Protein AF-A0A0C3CBA6-F1 (afdb_monomer)

Sequence (87 aa):
GAAYDSGERHPPPKCHPDTRTGILSRITQFISNPQKHRICLLSGMAGSGKSSIAYTIAERCKEQQRLAASFFFSRGKAGRSNADRLI

Foldseek 3Di:
DDFLPDPVQVVRQADDPPPPVVVLVVVLVQVVDPPHDPDDDDDDDPPPSPSNSVSNNLVVCVVVVNHPTDDDDDPDDPPRPDPVPPD

InterPro domains:
  IPR027417 P-loop containing nucleoside triphosphate hydrolase [G3DSA:3.40.50.300] (6-86)
  IPR027417 P-loop containing nucleoside triphosphate hydrolase [SSF52540] (11-73)
  IPR056884 Nephrocystin 3-like, N-terminal [PF24883] (26-86)

pLDDT: mean 78.33, std 14.66, range [47.5, 94.88]

Solvent-accessible surface area (backbone atoms only — not comparable to full-atom values): 5842 Å² total; per-residue (Å²): 101,42,47,73,89,37,77,93,42,71,80,62,60,54,59,59,88,92,50,68,54,71,61,54,49,54,51,51,53,49,74,69,36,90,90,52,77,97,73,85,88,87,83,78,63,87,89,71,47,65,67,13,52,56,40,44,50,52,50,53,30,48,76,68,75,68,53,90,79,59,73,47,78,70,96,87,56,90,94,62,88,58,77,89,67,74,124

Secondary structure (DSSP, 8-state):
-B-TT-GGGSSP--PPTTSSHHHHHHHHHHHT-TTS-S-------TTSSHHHHHHHHHHHHHHTT--S---B--TTSTT-S-GGG--

Structure (mmCIF, N/CA/C/O backbone):
data_AF-A0A0C3CBA6-F1
#
_entry.id   AF-A0A0C3CBA6-F1
#
loop_
_atom_site.group_PDB
_atom_site.id
_atom_site.type_symbol
_atom_site.label_atom_id
_atom_site.label_alt_id
_atom_site.label_comp_id
_atom_site.label_asym_id
_atom_site.label_entity_id
_atom_site.label_seq_id
_atom_site.pdbx_PDB_ins_code
_atom_site.Cartn_x
_atom_site.Cartn_y
_atom_site.Cartn_z
_atom_site.occupancy
_atom_site.B_iso_or_equiv
_atom_site.auth_seq_id
_atom_site.auth_comp_id
_atom_site.auth_asym_id
_atom_site.auth_atom_id
_atom_site.pdbx_PDB_model_num
ATOM 1 N N . GLY A 1 1 ? -4.595 -13.810 -10.570 1.00 50.38 1 GLY A N 1
ATOM 2 C CA . GLY A 1 1 ? -3.890 -12.676 -9.933 1.00 50.38 1 GLY A CA 1
ATOM 3 C C . GLY A 1 1 ? -2.838 -13.214 -8.984 1.00 50.38 1 GLY A C 1
ATOM 4 O O . GLY A 1 1 ? -2.619 -14.413 -8.984 1.00 50.38 1 GLY A O 1
ATOM 5 N N . ALA A 1 2 ? -2.187 -12.363 -8.200 1.00 57.03 2 ALA A N 1
ATOM 6 C CA . ALA A 1 2 ? -1.474 -12.790 -6.993 1.00 57.03 2 ALA A CA 1
ATOM 7 C C . ALA A 1 2 ? -1.958 -11.939 -5.815 1.00 57.03 2 ALA A C 1
ATOM 9 O O . ALA A 1 2 ? -2.225 -10.742 -6.018 1.00 57.03 2 ALA A O 1
ATOM 10 N N . ALA A 1 3 ? -2.078 -12.560 -4.638 1.00 64.25 3 ALA A N 1
ATOM 11 C CA . ALA A 1 3 ? -2.321 -11.860 -3.381 1.00 64.25 3 ALA A CA 1
ATOM 12 C C . ALA A 1 3 ? -1.234 -10.808 -3.144 1.00 64.25 3 ALA A C 1
ATOM 14 O O . ALA A 1 3 ? -0.140 -10.903 -3.714 1.00 64.25 3 ALA A O 1
ATOM 15 N N . TYR A 1 4 ? -1.540 -9.774 -2.360 1.00 64.06 4 TYR A N 1
ATOM 16 C CA . TYR A 1 4 ? -0.554 -8.735 -2.081 1.00 64.06 4 TYR A CA 1
ATOM 17 C C . TYR A 1 4 ? 0.707 -9.334 -1.441 1.00 64.06 4 TYR A C 1
ATOM 19 O O . TYR A 1 4 ? 1.790 -9.136 -1.976 1.00 64.06 4 TYR A O 1
ATOM 27 N N . ASP A 1 5 ? 0.559 -10.187 -0.433 1.00 63.09 5 ASP A N 1
ATOM 28 C CA . ASP A 1 5 ? 1.622 -10.859 0.323 1.00 63.09 5 ASP A CA 1
ATOM 29 C C . ASP A 1 5 ? 2.189 -12.131 -0.343 1.00 63.09 5 ASP A C 1
ATOM 31 O O . ASP A 1 5 ? 2.886 -12.921 0.290 1.00 63.09 5 ASP A O 1
ATOM 35 N N . SER A 1 6 ? 1.947 -12.332 -1.642 1.00 61.47 6 SER A N 1
ATOM 36 C CA . SER A 1 6 ? 2.520 -13.459 -2.383 1.00 61.47 6 SER A CA 1
ATOM 37 C C . SER A 1 6 ? 4.043 -13.336 -2.535 1.00 61.47 6 SER A C 1
ATOM 39 O O . SER A 1 6 ? 4.555 -1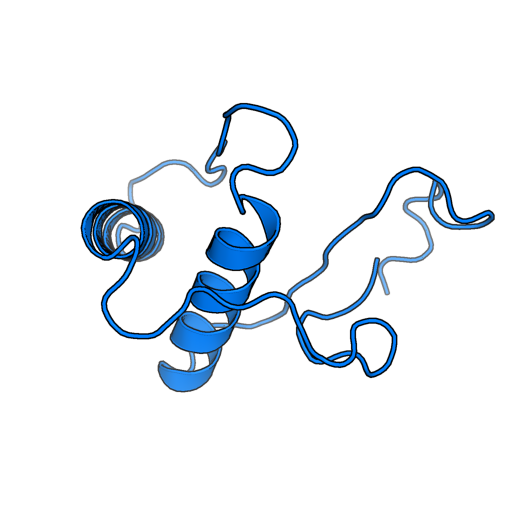2.299 -2.968 1.00 61.47 6 SER A O 1
ATOM 41 N N . GLY A 1 7 ? 4.765 -14.440 -2.305 1.00 61.28 7 GLY A N 1
ATOM 42 C CA . GLY A 1 7 ? 6.213 -14.540 -2.538 1.00 61.28 7 GLY A CA 1
ATOM 43 C C . GLY A 1 7 ? 6.648 -14.246 -3.982 1.00 61.28 7 GLY A C 1
ATOM 44 O O . GLY A 1 7 ? 7.793 -13.869 -4.213 1.00 61.28 7 GLY A O 1
ATOM 45 N N . GLU A 1 8 ? 5.730 -14.302 -4.957 1.00 60.72 8 GLU A N 1
ATOM 46 C CA . GLU A 1 8 ? 5.996 -13.893 -6.345 1.00 60.72 8 GLU A CA 1
ATOM 47 C C . GLU A 1 8 ? 6.364 -12.409 -6.504 1.00 60.72 8 GLU A C 1
ATOM 49 O O . GLU A 1 8 ? 6.788 -11.992 -7.586 1.00 60.72 8 GLU A O 1
ATOM 54 N N . ARG A 1 9 ? 6.126 -11.590 -5.476 1.00 63.41 9 ARG A N 1
ATOM 55 C CA . ARG A 1 9 ? 6.385 -10.149 -5.496 1.00 63.41 9 ARG A CA 1
ATOM 56 C C . ARG A 1 9 ? 7.466 -9.731 -4.524 1.00 63.41 9 ARG A C 1
ATOM 58 O O . ARG A 1 9 ? 7.459 -8.578 -4.141 1.00 63.41 9 ARG A O 1
ATOM 65 N N . HIS A 1 10 ? 8.360 -10.615 -4.098 1.00 61.72 10 HIS A N 1
ATOM 66 C CA . HIS A 1 10 ? 9.357 -10.252 -3.097 1.00 61.72 10 HIS A CA 1
ATOM 67 C C . HIS A 1 10 ? 10.543 -9.447 -3.689 1.00 61.72 10 HIS A C 1
ATOM 69 O O . HIS A 1 10 ? 11.119 -9.893 -4.682 1.00 61.72 10 HIS A O 1
ATOM 75 N N . PRO A 1 11 ? 10.945 -8.307 -3.085 1.00 67.31 11 PRO A N 1
ATOM 76 C CA . PRO A 1 11 ? 10.235 -7.578 -2.034 1.00 67.31 11 PRO A CA 1
ATOM 77 C C . PRO A 1 11 ? 9.022 -6.821 -2.609 1.00 67.31 11 PRO A C 1
ATOM 79 O O . PRO A 1 11 ? 9.118 -6.240 -3.697 1.00 67.31 11 PRO A O 1
ATOM 82 N N . PRO A 1 12 ? 7.871 -6.813 -1.911 1.00 69.94 12 PRO A N 1
ATOM 83 C CA . PRO A 1 12 ? 6.675 -6.178 -2.439 1.00 69.94 12 PRO A CA 1
ATOM 84 C C . PRO A 1 12 ? 6.902 -4.678 -2.624 1.00 69.94 12 PRO A C 1
ATOM 86 O O . PRO A 1 12 ? 7.447 -4.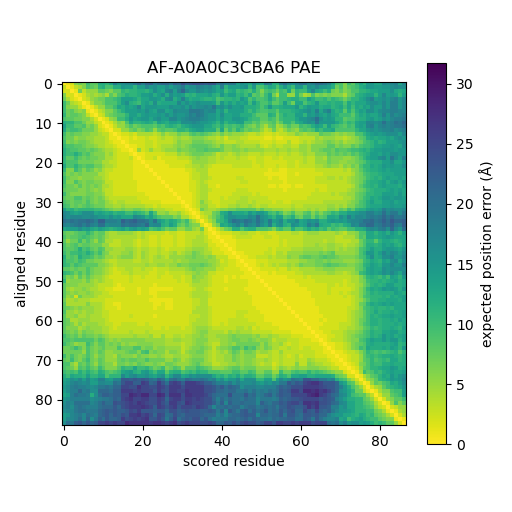028 -1.728 1.00 69.94 12 PRO A O 1
ATOM 89 N N . PRO A 1 13 ? 6.474 -4.095 -3.759 1.00 78.75 13 PRO A N 1
ATOM 90 C CA . PRO A 1 13 ? 6.575 -2.661 -3.949 1.00 78.75 13 PRO A CA 1
ATOM 91 C C . PRO A 1 13 ? 5.664 -1.995 -2.915 1.00 78.75 13 PRO A C 1
ATOM 93 O O . PRO A 1 13 ? 4.447 -2.084 -3.023 1.00 78.75 13 PRO A O 1
ATOM 96 N N . LYS A 1 14 ? 6.241 -1.355 -1.898 1.00 86.50 14 LYS A N 1
ATOM 97 C CA . LYS A 1 14 ? 5.541 -0.597 -0.851 1.00 86.50 14 LYS A CA 1
ATOM 98 C C . LYS A 1 14 ? 5.959 0.867 -0.953 1.00 86.50 14 LYS A C 1
ATOM 100 O O . LYS A 1 14 ? 7.071 1.168 -1.386 1.00 86.50 14 LYS A O 1
ATOM 105 N N . CYS A 1 15 ? 5.069 1.795 -0.611 1.00 90.88 15 CYS A N 1
ATOM 106 C CA . CYS A 1 15 ? 5.481 3.184 -0.433 1.00 90.88 15 CYS A CA 1
ATOM 107 C C . CYS A 1 15 ? 6.537 3.272 0.677 1.00 90.88 15 CYS A C 1
ATOM 109 O O . CYS A 1 15 ? 6.394 2.632 1.720 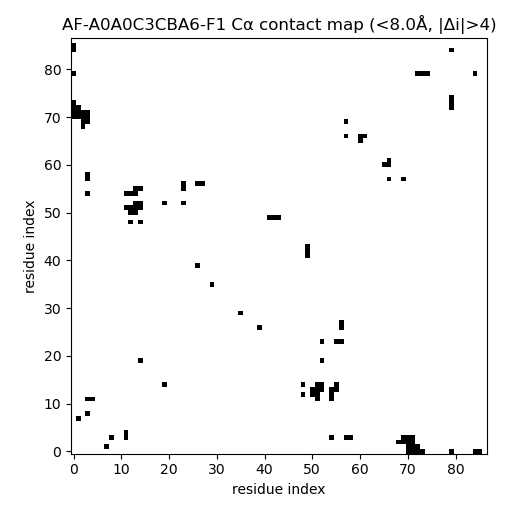1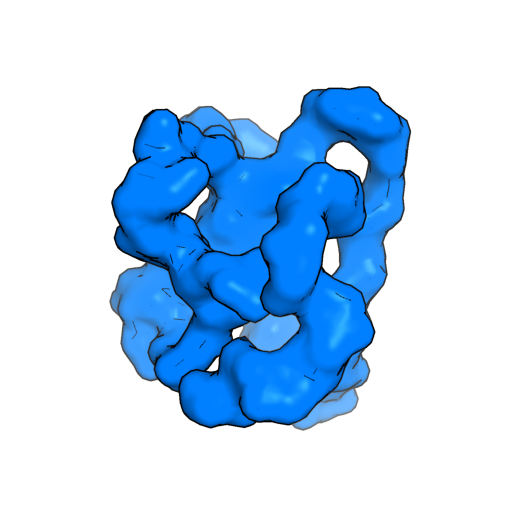.00 90.88 15 CYS A O 1
ATOM 111 N N . HIS A 1 16 ? 7.572 4.088 0.469 1.00 88.50 16 HIS A N 1
ATOM 112 C CA . HIS A 1 16 ? 8.502 4.412 1.546 1.00 88.50 16 HIS A CA 1
ATOM 113 C C . HIS A 1 16 ? 7.750 5.075 2.710 1.00 88.50 16 HIS A C 1
ATOM 115 O O . HIS A 1 16 ? 6.762 5.783 2.450 1.00 88.50 16 HIS A O 1
ATOM 121 N N . PRO A 1 17 ? 8.203 4.870 3.961 1.00 87.81 17 PRO A N 1
ATOM 122 C CA . PRO A 1 17 ? 7.649 5.560 5.122 1.00 87.81 17 PRO A CA 1
ATOM 123 C C . PRO A 1 17 ? 7.518 7.062 4.862 1.00 87.81 17 PRO A C 1
ATOM 125 O O . PRO A 1 17 ? 8.350 7.652 4.175 1.00 87.81 17 PRO A O 1
ATOM 128 N N . ASP A 1 18 ? 6.417 7.646 5.330 1.00 87.38 18 ASP A N 1
ATOM 129 C CA . ASP A 1 18 ? 6.119 9.084 5.246 1.00 87.38 18 ASP A CA 1
ATOM 130 C C . ASP A 1 18 ? 6.035 9.686 3.833 1.00 87.38 1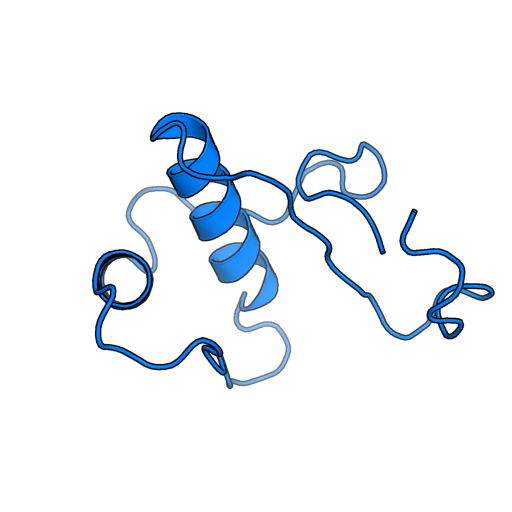8 ASP A C 1
ATOM 132 O O . ASP A 1 18 ? 5.846 10.890 3.658 1.00 87.38 18 ASP A O 1
ATOM 136 N N . THR A 1 19 ? 6.047 8.850 2.792 1.00 91.12 19 THR A N 1
ATOM 137 C CA . THR A 1 19 ? 5.788 9.279 1.415 1.00 91.12 19 THR A CA 1
ATOM 138 C C . THR A 1 19 ? 4.336 9.043 1.022 1.00 91.12 19 THR A C 1
ATOM 140 O O . THR A 1 19 ? 3.655 8.155 1.536 1.00 91.12 19 THR A O 1
ATOM 143 N N . ARG A 1 20 ? 3.833 9.834 0.063 1.00 90.81 20 ARG A N 1
ATOM 144 C CA . ARG A 1 20 ? 2.494 9.642 -0.535 1.00 90.81 20 ARG A CA 1
ATOM 145 C C . ARG A 1 20 ? 1.350 9.622 0.496 1.00 90.81 20 ARG A C 1
ATOM 147 O O . ARG A 1 20 ? 0.260 9.131 0.212 1.00 90.81 20 ARG A O 1
ATOM 154 N N . THR A 1 21 ? 1.565 10.225 1.661 1.00 92.69 21 THR A N 1
ATOM 155 C CA . THR A 1 21 ? 0.625 10.267 2.789 1.00 92.69 21 THR A CA 1
ATOM 156 C C . THR A 1 21 ? -0.731 10.847 2.395 1.00 92.69 21 THR A C 1
ATOM 158 O O . THR A 1 21 ? -1.761 10.260 2.717 1.00 92.69 21 THR A O 1
ATOM 161 N N . GLY A 1 22 ? -0.745 11.930 1.611 1.00 94.75 22 GLY A N 1
ATOM 162 C CA . GLY A 1 22 ? -1.980 12.564 1.142 1.00 94.75 22 GLY A CA 1
ATOM 163 C C . GLY A 1 22 ? -2.866 11.636 0.303 1.00 94.75 22 GLY A C 1
ATOM 164 O O . GLY A 1 22 ? -4.067 11.529 0.554 1.00 94.75 22 GLY A O 1
ATOM 165 N N . ILE A 1 23 ? -2.287 10.908 -0.660 1.00 94.00 23 ILE A N 1
ATOM 166 C CA . ILE A 1 23 ? -3.066 9.988 -1.504 1.00 94.00 23 ILE A CA 1
ATOM 167 C C . ILE A 1 23 ? -3.479 8.729 -0.741 1.00 94.00 23 ILE A C 1
ATOM 169 O O . ILE A 1 23 ? -4.610 8.272 -0.891 1.00 94.00 23 ILE A O 1
ATOM 173 N N . LEU A 1 24 ? -2.609 8.217 0.135 1.00 94.88 24 LEU A N 1
ATOM 174 C CA . LEU A 1 24 ? -2.930 7.081 0.995 1.00 94.88 24 LEU A CA 1
ATOM 175 C C . LEU A 1 24 ? -4.094 7.411 1.941 1.00 94.88 24 LEU A C 1
ATOM 177 O O . LEU A 1 24 ? -5.016 6.609 2.085 1.00 94.88 24 LEU A O 1
ATOM 181 N N . SER A 1 25 ? -4.091 8.607 2.535 1.00 93.62 25 SER A N 1
ATOM 182 C CA . SER A 1 25 ? -5.179 9.093 3.391 1.00 93.62 25 SER A CA 1
ATOM 183 C C . SER A 1 25 ? -6.491 9.218 2.613 1.00 93.62 25 SER A C 1
ATOM 185 O O . SER A 1 25 ? -7.510 8.656 3.015 1.00 93.62 25 SER A O 1
ATOM 187 N N . ARG A 1 26 ? -6.453 9.842 1.428 1.00 92.69 26 ARG A N 1
ATOM 188 C CA . ARG A 1 26 ? -7.633 10.001 0.566 1.00 92.69 26 ARG A CA 1
ATOM 189 C C . ARG A 1 26 ? -8.262 8.661 0.175 1.00 92.69 26 ARG A C 1
ATOM 191 O O . ARG A 1 26 ? -9.484 8.531 0.215 1.00 92.69 26 ARG A O 1
ATOM 198 N N . ILE A 1 27 ? -7.449 7.666 -0.187 1.00 92.56 27 ILE A N 1
ATOM 199 C CA . ILE A 1 27 ? -7.943 6.323 -0.528 1.00 92.56 27 ILE A CA 1
ATOM 200 C C . ILE A 1 27 ? -8.487 5.612 0.722 1.00 92.56 27 ILE A C 1
ATOM 202 O O . ILE A 1 27 ? -9.546 4.996 0.660 1.00 92.56 27 ILE A O 1
ATOM 206 N N . THR A 1 28 ? -7.830 5.748 1.876 1.00 90.94 28 THR A N 1
ATOM 207 C CA . THR A 1 28 ? -8.309 5.164 3.144 1.00 90.94 28 THR A CA 1
ATOM 208 C C . THR A 1 28 ? -9.673 5.735 3.550 1.00 90.94 28 THR A C 1
ATOM 210 O O . THR A 1 28 ? -10.579 4.992 3.937 1.00 90.94 28 THR A O 1
ATOM 213 N N . GLN A 1 29 ? -9.862 7.049 3.406 1.00 90.50 29 GLN A N 1
ATOM 214 C CA . GLN A 1 29 ? -11.147 7.707 3.647 1.00 90.50 29 GLN A CA 1
ATOM 215 C C . GLN A 1 29 ? -12.210 7.249 2.642 1.00 90.50 29 GLN A C 1
ATOM 217 O O . GLN A 1 29 ? -13.361 7.037 3.018 1.00 90.50 29 GLN A O 1
ATOM 222 N N . PHE A 1 30 ? -11.828 7.070 1.374 1.00 89.69 30 PHE A N 1
ATOM 223 C CA . PHE A 1 30 ? -12.712 6.533 0.341 1.00 89.69 30 PHE A CA 1
ATOM 224 C C . PHE A 1 30 ? -13.216 5.127 0.703 1.00 89.69 30 PHE A C 1
ATOM 226 O O . PHE A 1 30 ? -14.421 4.911 0.701 1.00 89.69 30 PHE A O 1
ATOM 233 N N . ILE A 1 31 ? -12.321 4.215 1.105 1.00 88.38 31 ILE A N 1
ATOM 234 C CA . ILE A 1 31 ? -12.656 2.837 1.522 1.00 88.38 31 ILE A CA 1
ATOM 235 C C . ILE A 1 31 ? -13.517 2.816 2.794 1.00 88.38 31 ILE A C 1
ATOM 237 O O . ILE A 1 31 ? -14.297 1.895 3.022 1.00 88.38 31 ILE A O 1
ATOM 241 N N . SER A 1 32 ? -13.375 3.823 3.655 1.00 86.62 32 SER A N 1
ATOM 242 C CA . SER A 1 32 ? -14.118 3.922 4.916 1.00 86.62 32 SER A CA 1
ATOM 243 C C . SER A 1 32 ? -15.508 4.525 4.779 1.00 86.62 32 SER A C 1
ATOM 245 O O . SER A 1 32 ? -16.243 4.541 5.759 1.00 86.62 32 SER A O 1
ATOM 247 N N . ASN A 1 33 ? -15.889 4.999 3.592 1.00 86.00 33 ASN A N 1
ATOM 248 C CA . ASN A 1 33 ? -17.204 5.573 3.372 1.00 86.00 33 ASN A CA 1
ATOM 249 C C . ASN A 1 33 ? -18.144 4.546 2.703 1.00 86.00 33 ASN A C 1
ATOM 251 O O . ASN A 1 33 ? -18.034 4.335 1.494 1.00 86.00 33 ASN A O 1
ATOM 255 N N . PRO A 1 34 ? -19.099 3.951 3.444 1.00 71.50 34 PRO A N 1
ATOM 256 C CA . PRO A 1 34 ? -20.014 2.934 2.916 1.00 71.50 34 PRO A CA 1
ATOM 257 C C . PRO A 1 34 ? -21.018 3.475 1.883 1.00 71.50 34 PRO A C 1
ATOM 259 O O . PRO A 1 34 ? -21.644 2.691 1.179 1.00 71.50 34 PRO A O 1
ATOM 262 N N . GLN A 1 35 ? -21.166 4.800 1.776 1.00 75.19 35 GLN A N 1
ATOM 263 C CA . GLN A 1 35 ? -22.055 5.477 0.823 1.00 75.19 35 GLN A CA 1
ATOM 264 C C . GLN A 1 35 ? -21.340 5.851 -0.492 1.00 75.19 35 GLN A C 1
ATOM 266 O O . GLN A 1 35 ? -21.973 6.360 -1.415 1.00 75.19 35 GLN A O 1
ATOM 271 N N . LYS A 1 36 ? -20.015 5.650 -0.596 1.00 67.56 36 LYS A N 1
ATOM 272 C CA . LYS A 1 36 ? -19.224 6.003 -1.790 1.00 67.56 36 LYS A CA 1
ATOM 273 C C . LYS A 1 36 ? -19.008 4.816 -2.737 1.00 67.56 36 LYS A C 1
ATOM 275 O O . LYS A 1 36 ? -19.229 3.658 -2.401 1.00 67.56 36 LYS A O 1
ATOM 280 N N . HIS A 1 37 ? -18.594 5.147 -3.963 1.00 65.12 37 HIS A N 1
ATOM 281 C CA . HIS A 1 37 ? -18.357 4.224 -5.076 1.00 65.12 37 HIS A CA 1
ATOM 282 C C . HIS A 1 37 ? -17.494 3.003 -4.706 1.00 65.12 37 HIS A C 1
ATOM 284 O O . HIS A 1 37 ? -16.566 3.092 -3.911 1.00 65.12 37 HIS A O 1
ATOM 290 N N . ARG A 1 38 ? -17.743 1.869 -5.373 1.00 80.94 38 ARG A N 1
ATOM 291 C CA . ARG A 1 38 ? -17.032 0.592 -5.146 1.00 80.94 38 ARG A CA 1
ATOM 292 C C . ARG A 1 38 ? -15.675 0.492 -5.856 1.00 80.94 38 ARG A C 1
ATOM 294 O O . ARG A 1 38 ? -14.931 -0.453 -5.620 1.00 80.94 38 ARG A O 1
ATOM 301 N N . ILE A 1 39 ? -15.364 1.436 -6.747 1.00 85.94 39 ILE A N 1
ATOM 302 C CA . ILE A 1 39 ? -14.176 1.407 -7.611 1.00 85.94 39 ILE A CA 1
ATOM 303 C C . ILE A 1 39 ? -13.381 2.700 -7.420 1.00 85.94 39 ILE A C 1
ATOM 305 O O . ILE A 1 39 ? -13.918 3.795 -7.575 1.00 85.94 39 ILE A O 1
ATOM 309 N N . CYS A 1 40 ? -12.088 2.565 -7.120 1.00 87.31 40 CYS A N 1
ATOM 310 C CA . CYS A 1 40 ? -11.129 3.666 -7.072 1.00 87.31 40 CYS A CA 1
ATOM 311 C C . CYS A 1 40 ? -10.147 3.533 -8.244 1.00 87.31 40 CYS A C 1
ATOM 313 O O . CYS A 1 40 ? -9.400 2.556 -8.315 1.00 87.31 40 CYS A O 1
ATOM 315 N N . LEU A 1 41 ? -10.141 4.504 -9.162 1.00 89.06 41 LEU A N 1
ATOM 316 C CA . LEU A 1 41 ? -9.187 4.546 -10.270 1.00 89.06 41 LEU A CA 1
ATOM 317 C C . LEU A 1 41 ? -7.971 5.399 -9.890 1.00 89.06 41 LEU A C 1
ATOM 319 O O . LEU A 1 41 ? -8.089 6.606 -9.687 1.00 89.06 41 LEU A O 1
ATOM 323 N N . LEU A 1 42 ? -6.795 4.772 -9.839 1.00 90.31 42 LEU A N 1
ATOM 324 C CA . LEU A 1 42 ? -5.515 5.443 -9.617 1.00 90.31 42 LEU A CA 1
ATOM 325 C C . LEU A 1 42 ? -4.746 5.559 -10.940 1.00 90.31 42 LEU A C 1
ATOM 327 O O . LEU A 1 42 ? -4.175 4.580 -11.421 1.00 90.31 42 LEU A O 1
ATOM 331 N N . SER A 1 43 ? -4.712 6.757 -11.522 1.00 89.62 43 SER A N 1
ATOM 332 C CA . SER A 1 43 ? -3.996 7.061 -12.767 1.00 89.62 43 SER A CA 1
ATOM 333 C C . SER A 1 43 ? -2.707 7.859 -12.516 1.00 89.62 43 SER A C 1
ATOM 335 O O . SER A 1 43 ? -2.524 8.480 -11.471 1.00 89.62 43 SER A O 1
ATOM 337 N N . GLY A 1 44 ? -1.760 7.787 -13.457 1.00 88.25 44 GLY A N 1
ATOM 338 C CA . GLY A 1 44 ? -0.462 8.466 -13.365 1.00 88.25 44 GLY A CA 1
ATOM 339 C C . GLY A 1 44 ? 0.582 7.866 -14.307 1.00 88.25 44 GLY A C 1
ATOM 340 O O . GLY A 1 44 ? 0.378 6.774 -14.845 1.00 88.25 44 GLY A O 1
ATOM 341 N N . MET A 1 45 ? 1.716 8.548 -14.472 1.00 88.94 45 MET A N 1
ATOM 342 C CA . MET A 1 45 ? 2.800 8.134 -15.375 1.00 88.94 45 MET A CA 1
ATOM 343 C C . MET A 1 45 ? 3.340 6.730 -15.065 1.00 88.94 45 MET A C 1
ATOM 345 O O . MET A 1 45 ? 3.269 6.246 -13.928 1.00 88.94 45 MET A O 1
ATOM 349 N N . ALA A 1 46 ? 3.880 6.043 -16.073 1.00 86.00 46 ALA A N 1
ATOM 350 C CA . ALA A 1 46 ? 4.614 4.797 -15.854 1.00 86.00 46 ALA A CA 1
ATOM 351 C C . ALA A 1 46 ? 5.745 5.021 -14.828 1.00 86.00 46 ALA A C 1
ATOM 353 O O . ALA A 1 46 ? 6.327 6.099 -14.766 1.00 86.00 46 ALA A O 1
ATOM 354 N N . GLY A 1 47 ? 5.991 4.042 -13.954 1.00 82.44 47 GLY A N 1
ATOM 355 C CA . GLY A 1 47 ? 7.001 4.164 -12.893 1.00 82.44 47 GLY A CA 1
ATOM 356 C C . GLY A 1 47 ? 6.613 5.034 -11.686 1.00 82.44 47 GLY A C 1
ATOM 357 O O . GLY A 1 47 ? 7.327 5.028 -10.693 1.00 82.44 47 GLY A O 1
ATOM 358 N N . SER A 1 48 ? 5.454 5.706 -11.676 1.00 87.25 48 SER A N 1
ATOM 359 C CA . SER A 1 48 ? 5.061 6.612 -10.576 1.00 87.25 48 SER A CA 1
ATOM 360 C C . SER A 1 48 ? 4.685 5.931 -9.244 1.00 87.25 48 SER A C 1
ATOM 362 O O . SER A 1 48 ? 4.125 6.581 -8.362 1.00 87.25 48 SER A O 1
ATOM 364 N N . GLY A 1 49 ? 4.905 4.620 -9.103 1.00 87.88 49 GLY A N 1
ATOM 365 C CA . GLY A 1 49 ? 4.620 3.881 -7.867 1.00 87.88 49 GLY A CA 1
ATOM 366 C C . GLY A 1 49 ? 3.140 3.576 -7.598 1.00 87.88 49 GLY A C 1
ATOM 367 O O . GLY A 1 49 ? 2.771 3.325 -6.456 1.00 87.88 49 GLY A O 1
ATOM 368 N N . LYS A 1 50 ? 2.269 3.565 -8.621 1.00 91.12 50 LYS A N 1
ATOM 369 C CA . LYS A 1 50 ? 0.831 3.236 -8.456 1.00 91.12 50 LYS A CA 1
ATOM 370 C C . LYS A 1 50 ? 0.606 1.872 -7.798 1.00 91.12 50 LYS A C 1
ATOM 372 O O . LYS A 1 50 ? -0.210 1.755 -6.889 1.00 91.12 50 LYS A O 1
ATOM 377 N N . SER A 1 51 ? 1.357 0.857 -8.229 1.00 87.81 51 SER A N 1
ATOM 378 C CA . SER A 1 51 ? 1.296 -0.481 -7.628 1.00 87.81 51 SER A CA 1
ATOM 379 C C . SER A 1 51 ? 1.751 -0.469 -6.170 1.00 87.81 51 SER A C 1
ATOM 381 O O . SER A 1 51 ? 1.165 -1.180 -5.360 1.00 87.81 51 SER A O 1
ATOM 383 N N . SER A 1 52 ? 2.722 0.385 -5.825 1.00 91.44 52 SER A N 1
ATOM 384 C CA . SER A 1 52 ? 3.176 0.562 -4.445 1.00 91.44 52 SER A CA 1
ATOM 385 C C . SER A 1 52 ? 2.099 1.165 -3.551 1.00 91.44 52 SER A C 1
ATOM 387 O O . SER A 1 52 ? 1.885 0.690 -2.442 1.00 91.44 52 SER A O 1
ATOM 389 N N . ILE A 1 53 ? 1.360 2.157 -4.058 1.00 93.06 53 ILE A N 1
ATOM 390 C CA . ILE A 1 53 ? 0.218 2.753 -3.349 1.00 93.06 53 ILE A CA 1
ATOM 391 C C . ILE A 1 53 ? -0.860 1.693 -3.096 1.00 93.06 53 ILE A C 1
ATOM 393 O O . ILE A 1 53 ? -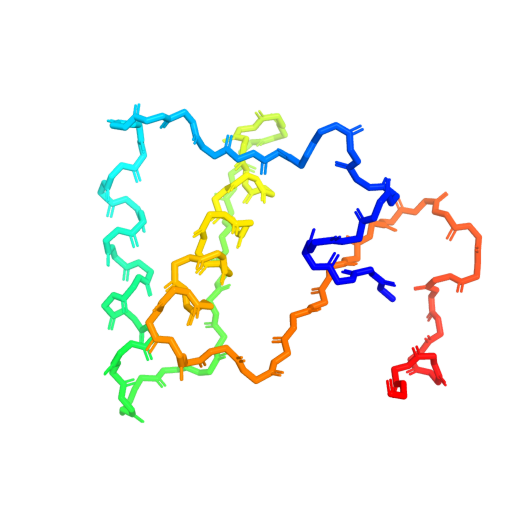1.329 1.557 -1.969 1.00 93.06 53 ILE A O 1
ATOM 397 N N . ALA A 1 54 ? -1.232 0.917 -4.120 1.00 90.88 54 ALA A N 1
ATOM 398 C CA . ALA A 1 54 ? -2.235 -0.138 -3.982 1.00 90.88 54 ALA A CA 1
ATOM 399 C C . ALA A 1 54 ? -1.811 -1.215 -2.966 1.00 90.88 54 ALA A C 1
ATOM 401 O O . ALA A 1 54 ? -2.632 -1.658 -2.164 1.00 90.88 54 ALA A O 1
ATOM 402 N N . TYR A 1 55 ? -0.530 -1.594 -2.959 1.00 90.88 55 TYR A N 1
ATOM 403 C CA . TYR A 1 55 ? 0.018 -2.527 -1.975 1.00 90.88 55 TYR A CA 1
ATOM 404 C C . TYR A 1 55 ? -0.068 -1.971 -0.551 1.00 90.88 55 TYR A C 1
ATOM 406 O O 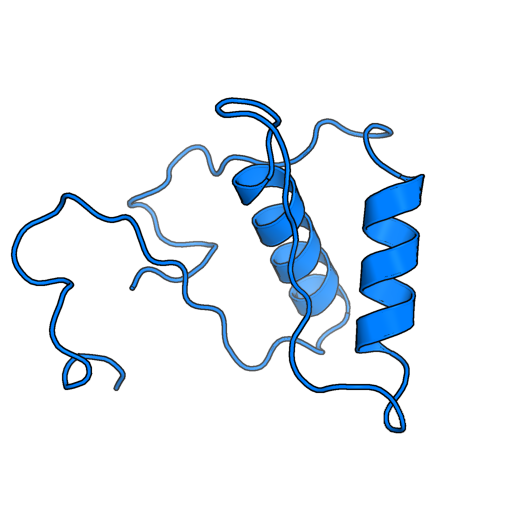. TYR A 1 55 ? -0.604 -2.633 0.334 1.00 90.88 55 TYR A O 1
ATOM 414 N N . THR A 1 56 ? 0.397 -0.739 -0.332 1.00 92.69 56 THR A N 1
ATOM 415 C CA . THR A 1 56 ? 0.354 -0.097 0.989 1.00 92.69 56 THR A CA 1
ATOM 416 C C . THR A 1 56 ? -1.078 0.057 1.508 1.00 92.69 56 THR A C 1
ATOM 418 O O . THR A 1 56 ? -1.313 -0.077 2.704 1.00 92.69 56 THR A O 1
ATOM 421 N N . ILE A 1 57 ? -2.057 0.302 0.633 1.00 92.88 57 ILE A N 1
ATOM 422 C CA . ILE A 1 57 ? -3.472 0.324 1.026 1.00 92.88 57 ILE A CA 1
ATOM 423 C C . ILE A 1 57 ? -3.959 -1.062 1.457 1.00 92.88 57 ILE A C 1
ATOM 425 O O . ILE A 1 57 ? -4.604 -1.167 2.497 1.00 92.88 57 ILE A O 1
ATOM 429 N N . ALA A 1 58 ? -3.634 -2.120 0.706 1.00 90.62 58 ALA A N 1
ATOM 430 C CA . ALA A 1 58 ? -4.006 -3.484 1.083 1.00 90.62 58 ALA A CA 1
ATOM 431 C C . ALA A 1 58 ?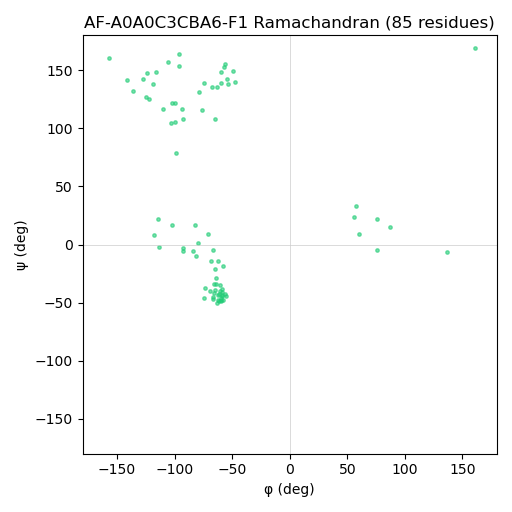 -3.419 -3.866 2.452 1.00 90.62 58 ALA A C 1
ATOM 433 O O . ALA A 1 58 ? -4.135 -4.375 3.310 1.00 90.62 58 ALA A O 1
ATOM 434 N N . GLU A 1 59 ? -2.147 -3.545 2.688 1.00 90.38 59 GLU A N 1
ATOM 435 C CA . GLU A 1 59 ? -1.479 -3.778 3.968 1.00 90.38 59 GLU A CA 1
ATOM 436 C C . GLU A 1 59 ? -2.165 -3.036 5.126 1.00 90.38 59 GLU A C 1
ATOM 438 O O . GLU A 1 59 ? -2.524 -3.672 6.113 1.00 90.38 59 GLU A O 1
ATOM 443 N N . ARG A 1 60 ? -2.472 -1.740 4.967 1.00 91.38 60 ARG A N 1
ATOM 444 C CA . ARG A 1 60 ? -3.230 -0.965 5.969 1.00 91.38 60 ARG A CA 1
ATOM 445 C C . ARG A 1 60 ? -4.608 -1.565 6.249 1.00 91.38 60 ARG A C 1
ATOM 447 O O . ARG A 1 60 ? -5.040 -1.615 7.395 1.00 91.38 60 ARG A O 1
ATOM 454 N N . CYS A 1 61 ? -5.314 -2.039 5.221 1.00 90.25 61 CYS A N 1
ATOM 455 C CA . CYS A 1 61 ? -6.596 -2.718 5.410 1.00 90.25 61 CYS A CA 1
ATOM 456 C C . CYS A 1 61 ? -6.437 -4.055 6.154 1.00 90.25 61 CYS A C 1
ATOM 458 O O . CYS A 1 61 ? -7.323 -4.405 6.933 1.00 90.25 61 CYS A O 1
ATOM 460 N N . LYS A 1 62 ? -5.331 -4.788 5.951 1.00 90.38 62 LYS A N 1
ATOM 461 C CA . LYS A 1 62 ? -5.014 -6.019 6.700 1.00 90.38 62 LYS A CA 1
ATOM 462 C C . LYS A 1 62 ? -4.731 -5.706 8.170 1.00 90.38 62 LYS A C 1
ATOM 464 O O . LYS A 1 62 ? -5.306 -6.345 9.045 1.00 90.38 62 LYS A O 1
ATOM 469 N N . GLU A 1 63 ? -3.915 -4.688 8.441 1.00 90.62 63 GLU A N 1
ATOM 470 C CA . GLU A 1 63 ? -3.611 -4.204 9.799 1.00 90.62 63 GLU A CA 1
ATOM 471 C C . GLU A 1 63 ? -4.881 -3.771 10.545 1.00 90.62 63 GLU A C 1
ATOM 473 O O . GLU A 1 63 ? -5.050 -4.077 11.719 1.00 90.62 63 GLU A O 1
ATOM 478 N N . GLN A 1 64 ? -5.823 -3.138 9.842 1.00 90.19 64 GLN A N 1
ATOM 479 C CA . GLN A 1 64 ? -7.119 -2.733 10.391 1.00 90.19 64 GLN A CA 1
ATOM 480 C C . GLN A 1 64 ? -8.155 -3.866 10.478 1.00 90.19 64 GLN A C 1
ATOM 482 O O . GLN A 1 64 ? -9.289 -3.594 10.859 1.00 90.19 64 GLN A O 1
ATOM 487 N N . GLN A 1 65 ? -7.819 -5.107 10.099 1.00 88.06 65 GLN A N 1
ATOM 488 C CA . GLN A 1 65 ? -8.753 -6.248 10.043 1.00 88.06 65 GLN A CA 1
ATOM 489 C C . GLN A 1 65 ? -9.975 -6.003 9.133 1.00 88.06 65 GLN A C 1
ATOM 491 O O . GLN A 1 65 ? -11.077 -6.484 9.378 1.00 88.06 65 GLN A O 1
ATOM 496 N N . ARG A 1 66 ? -9.783 -5.238 8.053 1.00 86.44 66 ARG A N 1
ATOM 497 C CA . ARG A 1 66 ? -10.827 -4.868 7.078 1.00 86.44 66 ARG A CA 1
ATOM 498 C C . ARG A 1 66 ? -10.605 -5.463 5.688 1.00 86.44 66 ARG A C 1
ATOM 500 O O . ARG A 1 66 ? -11.415 -5.235 4.791 1.00 86.44 66 ARG A O 1
ATOM 507 N N . LEU A 1 67 ? -9.506 -6.189 5.480 1.00 85.00 67 LEU A N 1
ATOM 508 C CA . LEU A 1 67 ? -9.183 -6.827 4.207 1.00 85.00 67 LEU A CA 1
ATOM 509 C C . LEU A 1 67 ? -9.699 -8.270 4.178 1.00 85.00 67 LEU A C 1
ATOM 511 O O . LEU A 1 67 ? -9.105 -9.139 4.805 1.00 85.00 67 LEU A O 1
ATOM 515 N N . ALA A 1 68 ? -10.754 -8.530 3.405 1.00 81.38 68 ALA A N 1
ATOM 516 C CA . ALA A 1 68 ? -11.226 -9.897 3.163 1.00 81.38 68 ALA A CA 1
ATOM 517 C C . ALA A 1 68 ? -10.310 -10.656 2.185 1.00 81.38 68 ALA A C 1
ATOM 519 O O . ALA A 1 68 ? -9.926 -11.793 2.431 1.00 81.38 68 ALA A O 1
ATOM 520 N N . ALA A 1 69 ? -9.937 -10.011 1.078 1.00 79.94 69 ALA A N 1
ATOM 521 C CA . ALA A 1 69 ? -9.025 -10.555 0.080 1.00 79.94 69 ALA A CA 1
ATOM 522 C C . ALA A 1 69 ? -8.378 -9.420 -0.722 1.00 79.94 69 ALA A C 1
ATOM 524 O O . ALA A 1 69 ? -8.896 -8.303 -0.782 1.00 79.94 69 ALA A O 1
ATOM 525 N N . SER A 1 70 ? -7.256 -9.707 -1.380 1.00 82.50 70 SER A N 1
ATOM 526 C CA . SER A 1 70 ? -6.652 -8.794 -2.351 1.00 82.50 70 SER A CA 1
ATOM 527 C C . SER A 1 70 ? -6.095 -9.570 -3.534 1.00 82.50 70 SER A C 1
ATOM 529 O O . SER A 1 70 ? -5.502 -10.633 -3.373 1.00 82.50 70 SER A O 1
ATOM 531 N N . PHE A 1 71 ? -6.248 -9.015 -4.732 1.00 78.12 71 PHE A N 1
ATOM 532 C CA . PHE A 1 71 ? -5.729 -9.604 -5.958 1.00 78.12 71 PHE A CA 1
ATOM 533 C C . PHE A 1 71 ? -5.084 -8.503 -6.780 1.00 78.12 71 PHE A C 1
ATOM 535 O O . PHE A 1 71 ? -5.690 -7.457 -6.998 1.00 78.12 71 PHE A O 1
ATOM 542 N N . PHE A 1 72 ? -3.869 -8.735 -7.275 1.00 77.00 72 PHE A N 1
ATOM 543 C CA . PHE A 1 72 ? -3.303 -7.855 -8.288 1.00 77.00 72 PHE A CA 1
ATOM 544 C C . PHE A 1 72 ? -2.915 -8.635 -9.530 1.00 77.00 72 PHE A C 1
ATOM 546 O O . PHE A 1 72 ? -2.508 -9.802 -9.480 1.00 77.00 72 PHE A O 1
ATOM 553 N N . PHE A 1 73 ? -3.047 -7.952 -10.655 1.00 68.56 73 PHE A N 1
ATOM 554 C CA . PHE A 1 73 ? -2.879 -8.497 -11.985 1.00 68.56 73 PHE A CA 1
ATOM 555 C C . PHE A 1 73 ? -1.737 -7.746 -12.666 1.00 68.56 73 PHE A C 1
ATOM 557 O O . PHE A 1 73 ? -1.619 -6.531 -12.538 1.00 68.56 73 PHE A O 1
ATOM 564 N N . SER A 1 74 ? -0.883 -8.481 -13.372 1.00 65.06 74 SER A N 1
ATOM 565 C CA . SER A 1 74 ? 0.151 -7.913 -14.235 1.00 65.06 74 SER A CA 1
ATOM 566 C C . SER A 1 74 ? -0.074 -8.465 -15.634 1.00 65.06 74 SER A C 1
ATOM 568 O O . SER A 1 74 ? -0.184 -9.684 -15.804 1.00 65.06 74 SER A O 1
ATOM 570 N N . ARG A 1 75 ? -0.198 -7.572 -16.618 1.00 58.06 75 ARG A N 1
ATOM 571 C CA . ARG A 1 75 ? -0.342 -7.937 -18.030 1.00 58.06 75 ARG A CA 1
ATOM 572 C C . ARG A 1 75 ? 1.035 -8.363 -18.545 1.00 58.06 75 ARG A C 1
ATOM 574 O O . ARG A 1 75 ? 1.943 -7.542 -18.546 1.00 58.06 75 ARG A O 1
ATOM 581 N N . GLY A 1 76 ? 1.190 -9.630 -18.944 1.00 54.75 76 GLY A N 1
ATOM 582 C CA . GLY A 1 76 ? 2.442 -10.146 -19.527 1.00 54.75 76 GLY A CA 1
ATOM 583 C C . GLY A 1 76 ? 2.918 -11.519 -19.033 1.00 54.75 76 GLY A C 1
ATOM 584 O O . GLY A 1 76 ? 3.869 -12.052 -19.587 1.00 54.75 76 GLY A O 1
ATOM 585 N N . LYS A 1 77 ? 2.273 -12.132 -18.031 1.00 53.66 77 LYS A N 1
ATOM 586 C CA . LYS A 1 77 ? 2.542 -13.536 -17.659 1.00 53.66 77 LYS A CA 1
ATOM 587 C C . LYS A 1 77 ? 1.468 -14.448 -18.262 1.00 53.66 77 LYS A C 1
ATOM 589 O O . LYS A 1 77 ? 0.281 -14.248 -17.997 1.00 53.66 77 LYS A O 1
ATOM 594 N N . ALA A 1 78 ? 1.887 -15.426 -19.070 1.00 48.75 78 ALA A N 1
ATOM 595 C CA . ALA A 1 78 ? 1.000 -16.413 -19.686 1.00 48.75 78 ALA A CA 1
ATOM 596 C C . ALA A 1 78 ? 0.134 -17.120 -18.618 1.00 48.75 78 ALA A C 1
ATOM 598 O O . ALA A 1 78 ? 0.608 -17.413 -17.519 1.00 48.75 78 ALA A O 1
ATOM 599 N N . GLY A 1 79 ? -1.154 -17.338 -18.910 1.00 55.94 79 GLY A N 1
ATOM 600 C CA . GLY A 1 79 ? -2.106 -17.992 -17.995 1.00 55.94 79 GLY A CA 1
ATOM 601 C C . GLY A 1 79 ? -2.832 -17.075 -16.995 1.00 55.94 79 GLY A C 1
ATOM 602 O O . GLY A 1 79 ? -3.401 -17.574 -16.023 1.00 55.94 79 GLY A O 1
ATOM 603 N N . ARG A 1 80 ? -2.808 -15.746 -17.200 1.00 53.72 80 ARG A N 1
ATOM 604 C CA . ARG A 1 80 ? -3.431 -14.739 -16.306 1.00 53.72 80 ARG A CA 1
ATOM 605 C C . ARG A 1 80 ? -4.553 -13.904 -16.939 1.00 53.72 80 ARG A C 1
ATOM 607 O O . ARG A 1 80 ? -5.011 -12.959 -16.302 1.00 53.72 80 ARG A O 1
ATOM 614 N N . SER A 1 81 ? -4.987 -14.251 -18.151 1.00 53.00 81 SER A N 1
ATOM 615 C CA . SER A 1 81 ? -6.089 -13.584 -18.868 1.00 53.00 81 SER A CA 1
ATOM 616 C C . SER A 1 81 ? -7.459 -14.233 -18.632 1.00 53.00 81 SER A C 1
ATOM 618 O O . SER A 1 81 ? -8.453 -13.724 -19.135 1.00 53.00 81 SER A O 1
ATOM 620 N N . ASN A 1 82 ? -7.519 -15.332 -17.872 1.00 54.72 82 ASN A N 1
ATOM 621 C CA . ASN A 1 82 ? -8.749 -16.094 -17.655 1.00 54.72 82 ASN A CA 1
ATOM 622 C C . ASN A 1 82 ? -9.334 -15.769 -16.278 1.00 54.72 82 ASN A C 1
ATOM 624 O O . ASN A 1 82 ? -8.661 -15.948 -15.257 1.00 54.72 82 ASN A O 1
ATOM 628 N N . ALA A 1 83 ? -10.580 -15.291 -16.266 1.00 57.41 83 ALA A N 1
ATOM 629 C CA . ALA A 1 83 ? -11.334 -14.982 -15.052 1.00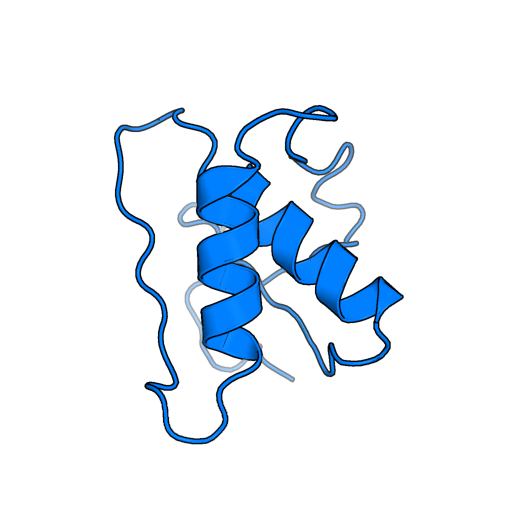 57.41 83 ALA A CA 1
ATOM 630 C C . ALA A 1 83 ? -11.625 -16.234 -14.199 1.00 57.41 83 ALA A C 1
ATOM 632 O O . ALA A 1 83 ? -11.762 -16.116 -12.987 1.00 57.41 83 ALA A O 1
ATOM 633 N N . ASP A 1 84 ? -11.583 -17.427 -14.802 1.00 57.16 84 ASP A N 1
ATOM 634 C CA . ASP A 1 84 ? -11.837 -18.729 -14.157 1.00 57.16 84 ASP A CA 1
ATOM 635 C C . ASP A 1 84 ? -10.791 -19.144 -13.105 1.00 57.16 84 ASP A C 1
ATOM 637 O O . ASP A 1 84 ? -10.918 -20.180 -12.462 1.00 57.16 84 ASP A O 1
ATOM 641 N N . ARG A 1 85 ? -9.718 -18.362 -12.931 1.00 54.00 85 ARG A N 1
ATOM 642 C CA . ARG A 1 85 ? -8.670 -18.602 -11.919 1.00 54.00 85 ARG A CA 1
ATOM 643 C C . ARG A 1 85 ? -8.796 -17.704 -10.687 1.00 54.00 85 ARG A C 1
ATOM 645 O O . ARG A 1 85 ? -7.820 -17.520 -9.959 1.00 54.00 85 ARG A O 1
ATOM 652 N N . LEU A 1 86 ? -9.960 -17.096 -10.490 1.00 52.09 86 LEU A N 1
ATOM 653 C CA . LEU A 1 86 ? -10.331 -16.416 -9.254 1.00 52.09 86 LEU A CA 1
ATOM 654 C C . LEU A 1 86 ? -11.198 -17.380 -8.442 1.00 52.09 86 LEU A C 1
ATOM 656 O O . LEU A 1 86 ? -12.420 -17.296 -8.493 1.00 52.09 86 LEU A O 1
ATOM 660 N N . ILE A 1 87 ? -10.543 -18.335 -7.780 1.00 47.50 87 ILE A N 1
ATOM 661 C CA . ILE A 1 87 ? -11.160 -19.192 -6.760 1.00 47.50 87 ILE A CA 1
ATOM 662 C C . ILE A 1 87 ? -10.857 -18.566 -5.402 1.00 47.50 87 ILE A C 1
ATOM 664 O O . ILE A 1 87 ? -9.683 -18.157 -5.218 1.00 47.50 87 ILE A O 1
#

Mean predicted aligned error: 8.51 Å

Radius of gyration: 13.73 Å; Cα contacts (8 Å, |Δi|>4): 60; chains: 1; bounding box: 32×32×30 Å

Organism: Piloderma croceum (strain F 1598) (NCBI:txid765440)